Protein AF-A0A5A9YPP3-F1 (afdb_monomer_lite)

Radius of gyration: 19.6 Å; chains: 1; bounding box: 42×20×60 Å

Sequence (116 aa):
LVEAKLLSKPMRVTYMPGGVGAVAYNAVVAQRPADAGTITAFSSGSLLNLAQGKFGRFDENAVKWLAAIGTSYGAIAVRTDSPYKNLDDLVKALKADPSKVVIGSGGTVGSQDWMQ

pLDDT: mean 90.3, std 6.26, range [58.06, 97.31]

Secondary structure (DSSP, 8-state):
-TTTTS-SSPPPP----SGGGHHHHHHHHHH-TT-TT------HHHHHHHHTTTT-S--GGGS----------------TT-S--SHHHHHHHHHH-GGG------PPTTSTT---

Structure (mmCIF, N/CA/C/O backbone):
data_AF-A0A5A9YPP3-F1
#
_entry.id   AF-A0A5A9YPP3-F1
#
loop_
_atom_site.group_PDB
_atom_site.id
_atom_site.type_symbol
_atom_site.label_atom_id
_atom_site.label_alt_id
_atom_site.label_comp_id
_atom_site.label_asym_id
_atom_site.label_entity_id
_atom_site.label_seq_id
_atom_site.pdbx_PDB_ins_code
_atom_site.Cartn_x
_atom_site.Cartn_y
_atom_site.Cartn_z
_atom_site.occupancy
_atom_site.B_iso_or_equiv
_atom_site.auth_seq_id
_atom_site.auth_comp_id
_atom_site.auth_asym_id
_atom_site.auth_atom_id
_atom_site.pdbx_PDB_model_num
ATOM 1 N N . LEU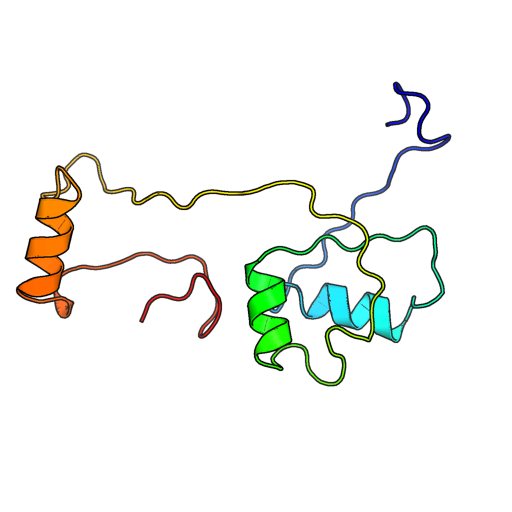 A 1 1 ? -8.919 2.003 -22.779 1.00 82.25 1 LEU A N 1
ATOM 2 C CA . LEU A 1 1 ? -7.695 2.562 -23.416 1.00 82.25 1 LEU A CA 1
ATOM 3 C C . LEU A 1 1 ? -7.705 2.414 -24.935 1.00 82.25 1 LEU A C 1
ATOM 5 O O . LEU A 1 1 ? -7.557 3.423 -25.607 1.00 82.25 1 LEU A O 1
ATOM 9 N N . VAL A 1 2 ? -7.914 1.206 -25.474 1.00 88.31 2 VAL A N 1
ATOM 10 C CA . VAL A 1 2 ? -8.049 1.000 -26.933 1.00 88.31 2 VAL A CA 1
ATOM 11 C C . VAL A 1 2 ? -9.306 1.683 -27.486 1.00 88.31 2 VAL A C 1
ATOM 13 O O . VAL A 1 2 ? -9.222 2.406 -28.468 1.00 88.31 2 VAL A O 1
ATOM 16 N N . GLU A 1 3 ? -10.447 1.547 -26.804 1.00 88.25 3 GLU A N 1
ATOM 17 C CA . GLU A 1 3 ? -11.700 2.232 -27.171 1.00 88.25 3 GLU A CA 1
ATOM 18 C C . GLU A 1 3 ? -11.565 3.764 -27.150 1.00 88.25 3 GLU A C 1
ATOM 20 O O . GLU A 1 3 ? -11.974 4.449 -28.080 1.00 88.25 3 GLU A O 1
ATOM 25 N N . ALA A 1 4 ? -10.866 4.291 -26.141 1.00 92.19 4 ALA A N 1
ATOM 26 C CA . ALA A 1 4 ? -10.505 5.706 -26.040 1.00 92.19 4 ALA A CA 1
ATOM 27 C C . ALA A 1 4 ? -9.402 6.140 -27.035 1.00 92.19 4 ALA A C 1
ATOM 29 O O . ALA A 1 4 ? -8.945 7.277 -26.971 1.00 92.19 4 ALA A O 1
ATOM 30 N N . LYS A 1 5 ? -8.938 5.244 -27.921 1.00 92.31 5 LYS A N 1
ATOM 31 C CA . LYS A 1 5 ? -7.869 5.459 -28.918 1.00 92.31 5 LYS A CA 1
ATOM 32 C C . LYS A 1 5 ? -6.535 5.956 -28.341 1.00 92.31 5 LYS A C 1
ATOM 34 O O . LYS A 1 5 ? -5.726 6.532 -29.060 1.00 92.31 5 LYS A O 1
ATOM 39 N N . LEU A 1 6 ? -6.278 5.689 -27.059 1.00 91.06 6 LEU A N 1
ATOM 40 C CA . LEU A 1 6 ? -5.019 6.038 -26.386 1.00 91.06 6 LEU A CA 1
ATOM 41 C C . LEU A 1 6 ? -3.923 4.987 -26.603 1.00 91.06 6 LEU A C 1
ATOM 43 O O . LEU A 1 6 ? -2.745 5.290 -26.450 1.00 91.06 6 LEU A O 1
ATOM 47 N N . LEU A 1 7 ? -4.298 3.751 -26.946 1.00 91.56 7 LEU A N 1
ATOM 48 C CA . LEU A 1 7 ? -3.370 2.667 -27.271 1.00 91.56 7 LEU A CA 1
ATOM 49 C C . LEU A 1 7 ? -3.824 1.943 -28.540 1.00 91.56 7 LEU A C 1
ATOM 51 O O . LEU A 1 7 ? -5.013 1.684 -28.717 1.00 91.56 7 LEU A O 1
ATOM 55 N N . SER A 1 8 ? -2.866 1.549 -29.380 1.00 91.62 8 SER A N 1
ATOM 56 C CA . SER A 1 8 ? -3.112 0.736 -30.582 1.00 91.62 8 SER A CA 1
ATOM 57 C C . SER A 1 8 ? -3.295 -0.755 -30.282 1.00 91.62 8 SER A C 1
ATOM 59 O O . SER A 1 8 ? -3.787 -1.500 -31.126 1.00 91.62 8 SER A O 1
ATOM 61 N N . LYS A 1 9 ? -2.899 -1.204 -29.084 1.00 91.06 9 LYS A N 1
ATOM 62 C CA . LYS A 1 9 ? -3.024 -2.587 -28.603 1.00 91.06 9 LYS A CA 1
ATOM 63 C C . LYS A 1 9 ? -3.461 -2.601 -27.131 1.00 91.06 9 LYS A C 1
ATOM 65 O O . LYS A 1 9 ? -3.162 -1.647 -26.410 1.00 91.06 9 LYS A O 1
ATOM 70 N N . PRO A 1 10 ? -4.148 -3.657 -26.657 1.00 91.62 10 PRO A N 1
ATOM 71 C CA . PRO A 1 10 ? -4.489 -3.793 -25.243 1.00 91.62 10 PRO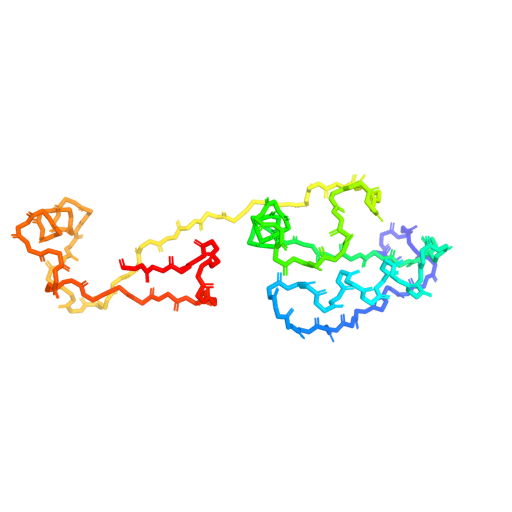 A CA 1
ATOM 72 C C . PRO A 1 10 ? -3.246 -3.774 -24.345 1.00 91.62 10 PRO A C 1
ATOM 74 O O . PRO A 1 10 ? -2.223 -4.374 -24.674 1.00 91.62 10 PRO A O 1
ATOM 77 N N . MET A 1 11 ? -3.348 -3.117 -23.189 1.00 92.50 11 MET A N 1
ATOM 78 C CA . MET A 1 11 ? -2.313 -3.177 -22.159 1.00 92.50 11 MET A CA 1
ATOM 79 C C . MET A 1 11 ? -2.387 -4.530 -21.447 1.00 92.50 11 MET A C 1
ATOM 81 O O . MET A 1 11 ? -3.440 -4.901 -20.928 1.00 92.50 11 MET A O 1
ATOM 85 N N . ARG A 1 12 ? -1.274 -5.268 -21.411 1.00 92.69 12 ARG A N 1
ATOM 86 C CA . ARG A 1 12 ? -1.186 -6.528 -20.665 1.00 92.69 12 ARG A CA 1
ATOM 87 C C . ARG A 1 12 ? -0.944 -6.243 -19.185 1.00 92.69 12 ARG A C 1
ATOM 89 O O . ARG A 1 12 ? 0.006 -5.545 -18.847 1.00 92.69 12 ARG A O 1
ATOM 96 N N . VAL A 1 13 ? -1.756 -6.848 -18.322 1.00 94.25 13 VAL A N 1
ATOM 97 C CA . VAL A 1 13 ? -1.582 -6.810 -16.863 1.00 94.25 13 VAL A CA 1
ATOM 98 C C . VAL A 1 13 ? -0.925 -8.110 -16.403 1.00 94.25 13 VAL A C 1
ATOM 100 O O . VAL A 1 13 ? -1.266 -9.194 -16.873 1.00 94.25 13 VAL A O 1
ATOM 103 N N . THR A 1 14 ? 0.050 -8.016 -15.504 1.00 93.88 14 THR A N 1
ATOM 104 C CA . THR A 1 14 ? 0.726 -9.175 -14.909 1.00 93.88 14 THR A CA 1
ATOM 105 C C . THR A 1 14 ? 0.935 -8.914 -13.426 1.00 93.88 14 THR A C 1
ATOM 107 O O . THR A 1 14 ? 1.423 -7.852 -13.049 1.00 93.88 14 THR A O 1
ATOM 110 N N . TYR A 1 15 ? 0.559 -9.881 -12.591 1.00 94.31 15 TYR A N 1
ATOM 111 C CA . TYR A 1 15 ? 0.721 -9.798 -11.144 1.00 94.31 15 TYR A CA 1
ATOM 112 C C . TYR A 1 15 ? 2.055 -10.410 -10.724 1.00 94.31 15 TYR A C 1
ATOM 114 O O . TYR A 1 15 ? 2.395 -11.515 -11.138 1.00 94.31 15 TYR A O 1
ATOM 122 N N . MET A 1 16 ? 2.794 -9.693 -9.880 1.00 94.75 16 MET A N 1
ATOM 123 C CA . MET A 1 16 ? 4.068 -10.144 -9.320 1.00 94.75 16 MET A CA 1
ATOM 124 C C . MET A 1 16 ? 4.105 -9.827 -7.815 1.00 94.75 16 MET A C 1
ATOM 126 O O . MET A 1 16 ? 4.754 -8.866 -7.398 1.00 94.75 16 MET A O 1
ATOM 130 N N . PRO A 1 17 ? 3.329 -10.564 -6.998 1.00 91.38 17 PRO A N 1
ATOM 131 C CA . PRO A 1 17 ? 3.222 -10.299 -5.568 1.00 91.38 17 PRO A CA 1
ATOM 132 C C . PRO A 1 17 ? 4.508 -10.674 -4.819 1.00 91.38 17 PRO A C 1
ATOM 134 O O . PRO A 1 17 ? 5.256 -11.556 -5.233 1.00 91.38 17 PRO A O 1
ATOM 137 N N . GLY A 1 18 ? 4.727 -10.026 -3.674 1.00 90.06 18 GLY A N 1
ATOM 138 C CA . GLY A 1 18 ? 5.811 -10.348 -2.744 1.00 90.06 18 GLY A CA 1
ATOM 139 C C . GLY A 1 18 ? 6.471 -9.106 -2.147 1.00 90.06 18 GLY A C 1
ATOM 140 O O . GLY A 1 18 ? 6.723 -8.122 -2.846 1.00 90.06 18 GLY A O 1
ATOM 141 N N . GLY A 1 19 ? 6.725 -9.144 -0.834 1.00 89.88 19 GLY A N 1
ATOM 142 C CA . GLY A 1 19 ? 7.430 -8.083 -0.102 1.00 89.88 19 GLY A CA 1
ATOM 143 C C . GLY A 1 19 ? 6.789 -6.695 -0.214 1.00 89.88 19 GLY A C 1
ATOM 144 O O . GLY A 1 19 ? 7.509 -5.708 -0.326 1.00 89.88 19 GLY A O 1
ATOM 145 N N . VAL A 1 20 ? 5.451 -6.609 -0.260 1.00 91.31 20 VAL A N 1
ATOM 146 C CA . VAL A 1 20 ? 4.705 -5.339 -0.434 1.00 91.31 20 VAL A CA 1
ATOM 147 C C . VAL A 1 20 ? 5.171 -4.558 -1.681 1.00 91.31 20 VAL A C 1
ATOM 149 O O . VAL A 1 20 ? 5.255 -3.333 -1.688 1.00 91.31 20 VAL A O 1
ATOM 152 N N . GLY A 1 21 ? 5.511 -5.277 -2.755 1.00 92.56 21 GLY A N 1
ATOM 153 C CA . GLY A 1 21 ? 5.960 -4.703 -4.030 1.00 92.56 21 GLY A CA 1
ATOM 154 C C . GLY A 1 21 ? 7.463 -4.821 -4.293 1.00 92.56 21 GLY A C 1
ATOM 155 O O . GLY A 1 21 ? 7.888 -4.567 -5.419 1.00 92.56 21 GLY A O 1
ATOM 156 N N . ALA A 1 22 ? 8.259 -5.277 -3.317 1.00 93.12 22 ALA A N 1
ATOM 157 C CA . ALA A 1 22 ? 9.707 -5.427 -3.469 1.00 93.12 22 ALA A CA 1
ATOM 158 C C . ALA A 1 22 ? 10.099 -6.342 -4.641 1.00 93.12 22 ALA A C 1
ATOM 160 O O . ALA A 1 22 ? 11.075 -6.056 -5.333 1.00 93.12 22 ALA A O 1
ATOM 161 N N . VAL A 1 23 ? 9.342 -7.421 -4.886 1.00 94.12 23 VAL A N 1
ATOM 162 C CA . VAL A 1 23 ? 9.633 -8.371 -5.977 1.00 94.12 23 VAL A CA 1
ATOM 163 C C . VAL A 1 23 ? 9.475 -7.699 -7.341 1.00 94.12 23 VAL A C 1
ATOM 165 O O . VAL A 1 23 ? 10.409 -7.717 -8.140 1.00 94.12 23 VAL A O 1
ATOM 168 N N . ALA A 1 24 ? 8.327 -7.061 -7.589 1.00 94.44 24 ALA A N 1
ATOM 169 C CA . ALA A 1 24 ? 8.058 -6.362 -8.845 1.00 94.44 24 ALA A CA 1
ATOM 170 C C . ALA A 1 24 ? 9.050 -5.221 -9.090 1.00 94.44 24 ALA A C 1
ATOM 172 O O . ALA A 1 24 ? 9.601 -5.100 -10.184 1.00 94.44 24 ALA A O 1
ATOM 173 N N . TYR A 1 25 ? 9.312 -4.420 -8.056 1.00 94.75 25 TYR A N 1
ATOM 174 C CA . TYR A 1 25 ? 10.255 -3.313 -8.121 1.00 94.75 25 TYR A CA 1
ATOM 175 C C . TYR A 1 25 ? 11.672 -3.795 -8.478 1.00 94.75 25 TYR A C 1
ATOM 177 O O . TYR A 1 25 ? 12.236 -3.348 -9.475 1.00 94.75 25 TYR A O 1
ATOM 185 N N . ASN A 1 26 ? 12.214 -4.777 -7.747 1.00 94.44 26 ASN A N 1
ATOM 186 C CA . ASN A 1 26 ? 13.559 -5.294 -8.012 1.00 94.44 26 ASN A CA 1
ATOM 187 C C . ASN A 1 26 ? 13.669 -5.975 -9.379 1.00 94.44 26 ASN A C 1
ATOM 189 O O . ASN A 1 26 ? 14.669 -5.783 -10.069 1.00 94.44 26 ASN A O 1
ATOM 193 N N . ALA A 1 27 ? 12.663 -6.753 -9.789 1.00 94.00 27 ALA A N 1
ATOM 194 C CA . ALA A 1 27 ? 12.678 -7.429 -11.082 1.00 94.00 27 ALA A CA 1
ATOM 195 C C . ALA A 1 27 ? 12.727 -6.424 -12.244 1.00 94.00 27 ALA A C 1
ATOM 197 O O . ALA A 1 27 ? 13.535 -6.578 -13.160 1.00 94.00 27 ALA A O 1
ATOM 198 N N . VAL A 1 28 ? 11.902 -5.373 -12.196 1.00 93.56 28 VAL A N 1
ATOM 199 C CA . VAL A 1 28 ? 11.846 -4.362 -13.261 1.00 93.56 28 VAL A CA 1
ATOM 200 C C . VAL A 1 28 ? 13.106 -3.502 -13.279 1.00 93.56 28 VAL A C 1
ATOM 202 O O . VAL A 1 28 ? 13.717 -3.371 -14.338 1.00 93.56 28 VAL A O 1
ATOM 205 N N . VAL A 1 29 ? 13.541 -2.981 -12.128 1.00 93.81 29 VAL A N 1
ATOM 206 C CA . VAL A 1 29 ? 14.739 -2.129 -12.045 1.00 93.81 29 VAL A CA 1
ATOM 207 C C . VAL A 1 29 ? 15.998 -2.895 -12.461 1.00 93.81 29 VAL A C 1
ATOM 209 O O . VAL A 1 29 ? 16.827 -2.366 -13.197 1.00 93.81 29 VAL A O 1
ATOM 212 N N . ALA A 1 30 ? 16.144 -4.158 -12.043 1.00 94.25 30 ALA A N 1
ATOM 213 C CA . ALA A 1 30 ? 17.341 -4.941 -12.345 1.00 94.25 30 ALA A CA 1
ATOM 214 C C . ALA A 1 30 ? 17.395 -5.459 -13.789 1.00 94.25 30 ALA A C 1
ATOM 216 O O . ALA A 1 30 ? 18.480 -5.530 -14.359 1.00 94.25 30 ALA A O 1
ATOM 217 N N . GLN A 1 31 ? 16.262 -5.890 -14.353 1.00 93.44 31 GLN A N 1
ATOM 218 C CA . GLN A 1 31 ? 16.253 -6.665 -15.603 1.00 93.44 31 GLN A CA 1
ATOM 219 C C . GLN A 1 31 ? 15.645 -5.910 -16.784 1.00 93.44 31 GLN A C 1
ATOM 221 O O . GLN A 1 31 ? 15.889 -6.275 -17.932 1.00 93.44 31 GLN A O 1
ATOM 226 N N . ARG A 1 32 ? 14.829 -4.882 -16.531 1.00 91.44 32 ARG A N 1
ATOM 227 C CA . ARG A 1 32 ? 14.072 -4.161 -17.565 1.00 91.44 32 ARG A CA 1
ATOM 228 C C . ARG A 1 32 ? 14.195 -2.627 -17.466 1.00 91.44 32 ARG A C 1
ATOM 230 O O . ARG A 1 32 ? 13.218 -1.947 -17.773 1.00 91.44 32 ARG A O 1
ATOM 237 N N . PRO A 1 33 ? 15.359 -2.041 -17.107 1.00 87.31 33 PRO A N 1
ATOM 238 C CA . PRO A 1 33 ? 15.470 -0.592 -16.899 1.00 87.31 33 PRO A CA 1
ATOM 239 C C . PRO A 1 33 ? 15.238 0.239 -18.175 1.00 87.31 33 PRO A C 1
ATOM 241 O O . PRO A 1 33 ? 14.856 1.401 -18.087 1.00 87.31 33 PRO A O 1
ATOM 244 N N . ALA A 1 34 ? 15.444 -0.346 -19.360 1.00 89.62 34 ALA A N 1
ATOM 245 C CA . ALA A 1 34 ? 15.256 0.316 -20.656 1.00 89.62 34 ALA A CA 1
ATOM 246 C C . ALA A 1 34 ? 13.891 0.024 -21.317 1.00 89.62 34 ALA A C 1
ATOM 248 O O . ALA A 1 34 ? 13.641 0.455 -22.443 1.00 89.62 34 ALA A O 1
ATOM 249 N N . ASP A 1 35 ? 13.005 -0.727 -20.657 1.00 90.38 35 ASP A N 1
ATOM 250 C CA . ASP A 1 35 ? 11.722 -1.140 -21.230 1.00 90.38 35 ASP A CA 1
ATOM 251 C C . ASP A 1 35 ? 10.660 -0.038 -21.082 1.00 90.38 35 ASP A C 1
ATOM 253 O O . ASP A 1 35 ? 9.846 -0.036 -20.158 1.00 90.38 35 ASP A O 1
ATOM 257 N N . ALA A 1 36 ? 10.659 0.909 -22.025 1.00 85.88 36 ALA A N 1
ATOM 258 C CA . ALA A 1 36 ? 9.755 2.062 -22.025 1.00 85.88 36 ALA A CA 1
ATOM 259 C C . ALA A 1 36 ? 8.255 1.703 -22.128 1.00 85.88 36 ALA A C 1
ATOM 261 O O . ALA A 1 36 ? 7.405 2.563 -21.905 1.00 85.88 36 ALA A O 1
ATOM 262 N N . GLY A 1 37 ? 7.915 0.455 -22.474 1.00 89.06 37 GLY A N 1
ATOM 263 C CA . GLY A 1 37 ? 6.535 -0.030 -22.564 1.00 89.06 37 GLY A CA 1
ATOM 264 C C . GLY A 1 37 ? 5.997 -0.632 -21.265 1.00 89.06 37 GLY A C 1
ATOM 265 O O . GLY A 1 37 ? 4.850 -1.082 -21.236 1.00 89.06 37 GLY A O 1
ATOM 266 N N . THR A 1 38 ? 6.807 -0.676 -20.203 1.00 91.00 38 THR A N 1
ATOM 267 C CA . THR A 1 38 ? 6.458 -1.309 -18.929 1.00 91.00 38 THR A CA 1
ATOM 268 C C . THR A 1 38 ? 6.262 -0.264 -17.836 1.00 91.00 38 THR A C 1
ATOM 270 O O . THR A 1 38 ? 7.117 0.584 -17.604 1.00 91.00 38 THR A O 1
ATOM 273 N N . ILE A 1 39 ? 5.132 -0.351 -17.132 1.00 92.31 39 ILE A N 1
ATOM 274 C CA . ILE A 1 39 ? 4.821 0.485 -15.969 1.00 92.31 39 ILE A CA 1
ATOM 275 C C . ILE A 1 39 ? 4.607 -0.435 -14.770 1.00 92.31 39 ILE A C 1
ATOM 277 O O . ILE A 1 39 ? 3.888 -1.432 -14.867 1.00 92.31 39 ILE A O 1
ATOM 281 N N . THR A 1 40 ? 5.204 -0.076 -13.636 1.00 92.88 40 THR A N 1
ATOM 282 C CA . THR A 1 40 ? 4.998 -0.755 -12.354 1.00 92.88 40 THR A CA 1
ATOM 283 C C . THR A 1 40 ? 4.069 0.084 -11.489 1.00 92.88 40 THR A C 1
ATOM 285 O O . THR A 1 40 ? 4.372 1.236 -11.183 1.00 92.88 40 THR A O 1
ATOM 288 N N . ALA A 1 41 ? 2.937 -0.491 -11.087 1.00 93.31 41 ALA A N 1
ATOM 289 C CA . ALA A 1 41 ? 2.049 0.136 -10.116 1.00 93.31 41 ALA A CA 1
ATOM 290 C C . ALA A 1 41 ? 2.610 -0.029 -8.695 1.00 93.31 41 ALA A C 1
ATOM 292 O O . ALA A 1 41 ? 3.118 -1.095 -8.344 1.00 93.31 41 ALA A O 1
ATOM 293 N N . PHE A 1 42 ? 2.484 1.013 -7.877 1.00 90.88 42 PHE A N 1
ATOM 294 C CA . PHE A 1 42 ? 2.903 1.032 -6.476 1.00 90.88 42 PHE A CA 1
ATOM 295 C C . PHE A 1 42 ? 1.784 1.595 -5.596 1.00 90.88 42 PHE A C 1
ATOM 297 O O . PHE A 1 42 ? 0.930 2.348 -6.066 1.00 90.88 42 PHE A O 1
ATOM 304 N N . SER A 1 43 ? 1.789 1.228 -4.316 1.00 91.12 43 SER A N 1
ATOM 305 C CA . SER A 1 43 ? 0.911 1.803 -3.294 1.00 91.12 43 SER A CA 1
ATOM 306 C C . SER A 1 43 ? 1.724 2.595 -2.271 1.00 91.12 43 SER A C 1
ATOM 308 O O . SER A 1 43 ? 2.952 2.492 -2.225 1.00 91.12 43 SER A O 1
ATOM 310 N N . SER A 1 44 ? 1.043 3.340 -1.399 1.00 89.06 44 SER A N 1
ATOM 311 C CA . SER A 1 44 ? 1.680 3.997 -0.251 1.00 89.06 44 SER A CA 1
ATOM 312 C C . SER A 1 44 ? 2.467 3.006 0.619 1.00 89.06 44 SER A C 1
ATOM 314 O O . SER A 1 44 ? 3.564 3.330 1.067 1.00 89.06 44 SER A O 1
ATOM 316 N N . GLY A 1 45 ? 1.985 1.764 0.761 1.00 89.50 45 GLY A N 1
ATOM 317 C CA . GLY A 1 45 ? 2.686 0.719 1.509 1.00 89.50 45 GLY A CA 1
ATOM 318 C C . GLY A 1 45 ? 4.014 0.311 0.865 1.00 89.50 45 GLY A C 1
ATOM 319 O O . GLY A 1 45 ? 5.001 0.098 1.569 1.00 89.50 45 GLY A O 1
ATOM 320 N N . SER A 1 46 ? 4.075 0.264 -0.471 1.00 92.38 46 SER A N 1
ATOM 321 C CA . SER A 1 46 ? 5.332 0.051 -1.200 1.00 92.38 46 SER A CA 1
ATOM 322 C C . SER A 1 46 ? 6.304 1.212 -0.998 1.00 92.38 46 SER A C 1
ATOM 324 O O . SER A 1 46 ? 7.486 0.975 -0.766 1.00 92.38 46 SER A O 1
ATOM 326 N N . LEU A 1 47 ? 5.810 2.454 -1.046 1.00 91.56 47 LEU A N 1
ATOM 327 C CA . LEU A 1 47 ? 6.633 3.647 -0.827 1.00 91.56 47 LEU A CA 1
ATOM 328 C C . LEU A 1 47 ? 7.200 3.701 0.592 1.00 91.56 47 LEU A C 1
ATOM 330 O O . LEU A 1 47 ? 8.376 4.008 0.757 1.00 91.56 47 LEU A O 1
ATOM 334 N N . LEU A 1 48 ? 6.401 3.354 1.607 1.00 91.25 48 LEU A N 1
ATOM 335 C CA . LEU A 1 48 ? 6.886 3.288 2.984 1.00 91.25 48 LEU A CA 1
ATOM 336 C C . LEU A 1 48 ? 7.991 2.238 3.130 1.00 91.25 48 LEU A C 1
ATOM 338 O O . LEU A 1 48 ? 9.033 2.525 3.712 1.00 91.25 48 LEU A O 1
ATOM 342 N N . ASN A 1 49 ? 7.799 1.037 2.578 1.00 92.06 49 ASN A N 1
ATOM 343 C CA . ASN A 1 49 ? 8.825 -0.002 2.634 1.00 92.06 49 ASN A CA 1
ATOM 344 C C . ASN A 1 49 ? 10.109 0.408 1.894 1.00 92.06 49 ASN A C 1
ATOM 346 O O . ASN A 1 49 ? 11.201 0.125 2.387 1.00 92.06 49 ASN A O 1
ATOM 350 N N . LEU A 1 50 ? 9.990 1.080 0.744 1.00 93.69 50 LEU A 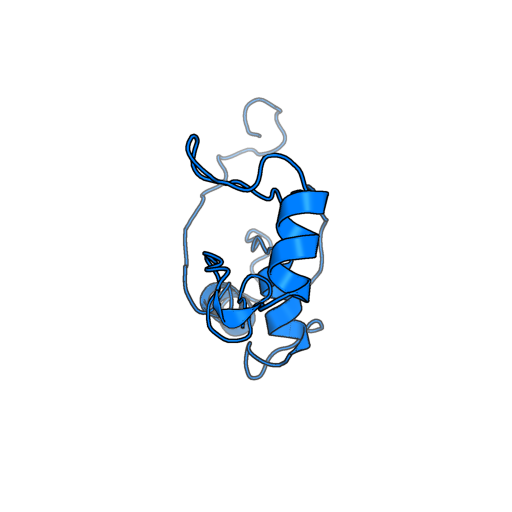N 1
ATOM 351 C CA . LEU A 1 50 ? 11.130 1.632 0.010 1.00 93.69 50 LEU A CA 1
ATOM 352 C C . LEU A 1 50 ? 11.882 2.667 0.857 1.00 93.69 50 LEU A C 1
ATOM 354 O O . LEU A 1 50 ? 13.086 2.530 1.044 1.00 93.69 50 LEU A O 1
ATOM 358 N N . ALA A 1 51 ? 11.166 3.627 1.451 1.00 92.38 51 ALA A N 1
ATOM 359 C CA . ALA A 1 51 ? 11.740 4.651 2.327 1.00 92.38 51 ALA A CA 1
ATOM 360 C C . ALA A 1 51 ? 12.390 4.065 3.596 1.00 92.38 51 ALA A C 1
ATOM 362 O O . ALA A 1 51 ? 13.336 4.630 4.134 1.00 92.38 51 ALA A O 1
ATOM 363 N N . GLN A 1 52 ? 11.911 2.911 4.066 1.00 91.88 52 GLN A N 1
ATOM 364 C CA . GLN A 1 52 ? 12.510 2.157 5.172 1.00 91.88 52 GLN A CA 1
ATOM 365 C C . GLN A 1 52 ? 13.701 1.274 4.744 1.00 91.88 52 GLN A C 1
ATOM 367 O O . GLN A 1 52 ? 14.197 0.495 5.557 1.00 91.88 52 GLN A O 1
ATOM 372 N N . GLY A 1 53 ? 14.136 1.327 3.479 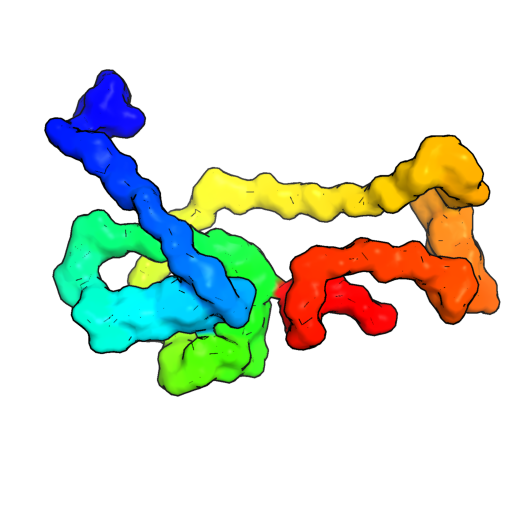1.00 92.38 53 GLY A N 1
ATOM 373 C CA . GLY A 1 53 ? 15.244 0.519 2.955 1.00 92.38 53 GLY A CA 1
ATOM 374 C C . GLY A 1 53 ? 14.924 -0.972 2.797 1.00 92.38 53 GLY A C 1
ATOM 375 O O . GLY A 1 53 ? 15.818 -1.791 2.584 1.00 92.38 53 GLY A O 1
ATOM 376 N N . LYS A 1 54 ? 13.648 -1.368 2.877 1.00 91.94 54 LYS A N 1
ATOM 377 C CA . LYS A 1 54 ? 13.232 -2.783 2.843 1.00 91.94 54 LYS A CA 1
ATOM 378 C C . LYS A 1 54 ? 13.233 -3.392 1.442 1.00 91.94 54 LYS A C 1
ATOM 380 O O . LYS A 1 54 ? 12.979 -4.585 1.298 1.00 91.94 54 LYS A O 1
ATOM 385 N N . PHE A 1 55 ? 13.487 -2.593 0.405 1.00 93.50 55 PHE A N 1
ATOM 386 C CA . PHE A 1 55 ? 13.549 -3.055 -0.986 1.00 93.50 55 PHE A CA 1
ATOM 387 C C . PHE A 1 55 ? 14.961 -3.489 -1.412 1.00 93.50 55 PHE A C 1
ATOM 389 O O . PHE A 1 55 ? 15.134 -3.987 -2.525 1.00 93.50 55 PHE A O 1
ATOM 396 N N . GLY A 1 56 ? 15.948 -3.403 -0.513 1.00 91.44 56 GLY A N 1
ATOM 397 C CA . GLY A 1 56 ? 17.304 -3.890 -0.743 1.00 91.44 56 GLY A CA 1
ATOM 398 C C . GLY A 1 56 ? 18.202 -2.820 -1.354 1.00 91.44 56 GLY A C 1
ATOM 399 O O . GLY A 1 56 ? 18.288 -1.715 -0.837 1.00 91.44 56 GLY A O 1
ATOM 400 N N . ARG A 1 57 ? 18.920 -3.165 -2.429 1.00 91.44 57 ARG A N 1
ATOM 401 C CA . ARG A 1 57 ? 20.004 -2.323 -2.973 1.00 91.44 57 ARG A CA 1
ATOM 402 C C . ARG A 1 57 ? 19.550 -1.078 -3.741 1.00 91.44 57 ARG A C 1
ATOM 404 O O . ARG A 1 57 ? 20.390 -0.238 -4.037 1.00 91.44 57 ARG A O 1
ATOM 411 N N . PHE A 1 58 ? 18.293 -1.030 -4.173 1.00 93.25 58 PHE A N 1
ATOM 412 C CA . PHE A 1 58 ? 17.762 0.045 -5.011 1.00 93.25 58 PHE A CA 1
ATOM 413 C C . PHE A 1 58 ? 16.807 0.925 -4.200 1.00 93.25 58 PHE A C 1
ATOM 415 O O . PHE A 1 58 ? 16.084 0.417 -3.339 1.00 93.25 58 PHE A O 1
ATOM 422 N N . ASP A 1 59 ? 16.805 2.221 -4.506 1.00 93.94 59 ASP A N 1
ATOM 423 C CA . ASP A 1 59 ? 16.101 3.275 -3.775 1.00 93.94 59 ASP A CA 1
ATOM 424 C C . ASP A 1 59 ? 15.135 4.078 -4.682 1.00 93.94 59 ASP A C 1
ATOM 426 O O . ASP A 1 59 ? 14.855 3.724 -5.835 1.00 93.94 59 ASP A O 1
ATOM 430 N N . GLU A 1 60 ? 14.579 5.177 -4.179 1.00 93.31 60 GLU A N 1
ATOM 431 C CA . GLU A 1 60 ? 13.651 6.030 -4.927 1.00 93.31 60 GLU A CA 1
ATOM 432 C C . GLU A 1 60 ? 14.238 6.655 -6.201 1.00 93.31 60 GLU A C 1
ATOM 434 O O . GLU A 1 60 ? 13.471 7.103 -7.058 1.00 93.31 60 GLU A O 1
ATOM 439 N N . ASN A 1 61 ? 15.565 6.646 -6.356 1.00 94.19 61 ASN A N 1
ATOM 440 C CA . ASN A 1 61 ? 16.271 7.208 -7.505 1.00 94.19 61 ASN A CA 1
ATOM 441 C C . ASN A 1 61 ? 16.452 6.189 -8.640 1.00 94.19 61 ASN A C 1
ATOM 443 O O . ASN A 1 61 ? 16.799 6.560 -9.761 1.00 94.19 61 ASN A O 1
ATOM 447 N N . ALA A 1 62 ? 16.186 4.904 -8.387 1.00 93.19 62 ALA A N 1
ATOM 448 C CA . ALA A 1 62 ? 16.331 3.842 -9.383 1.00 93.19 62 ALA A CA 1
ATOM 449 C C . ALA A 1 62 ? 15.151 3.745 -10.373 1.00 93.19 62 ALA A C 1
ATOM 451 O O . ALA A 1 62 ? 15.140 2.874 -11.247 1.00 93.19 62 ALA A O 1
ATOM 452 N N . VAL A 1 63 ? 14.140 4.610 -10.240 1.00 91.62 63 VAL A N 1
ATOM 453 C CA . VAL A 1 63 ? 12.931 4.618 -11.073 1.00 91.62 63 VAL A CA 1
ATOM 454 C C . VAL A 1 63 ? 12.574 6.021 -11.547 1.00 91.62 63 VAL A C 1
ATOM 456 O O . VAL A 1 63 ? 12.936 7.027 -10.945 1.00 91.62 63 VAL A O 1
ATOM 459 N N . LYS A 1 64 ? 11.790 6.086 -12.626 1.00 91.25 64 LYS A N 1
ATOM 460 C CA . LYS A 1 64 ? 11.155 7.323 -13.081 1.00 91.25 64 LYS A CA 1
ATOM 461 C C . LYS A 1 64 ? 9.718 7.388 -12.570 1.00 91.25 64 LYS A C 1
ATOM 463 O O . LYS A 1 64 ? 8.860 6.633 -13.026 1.00 91.25 64 LYS A O 1
ATOM 468 N N . TRP A 1 65 ? 9.448 8.319 -11.662 1.00 92.00 65 TRP A N 1
ATOM 469 C CA . TRP A 1 65 ? 8.100 8.580 -11.161 1.00 92.00 65 TRP A CA 1
ATOM 470 C C . TRP A 1 65 ? 7.223 9.194 -12.259 1.00 92.00 65 TRP A C 1
ATOM 472 O O . TRP A 1 65 ? 7.614 10.173 -12.895 1.00 92.00 65 TRP A O 1
ATOM 482 N N . LEU A 1 66 ? 6.055 8.591 -12.508 1.00 92.31 66 LEU A N 1
ATOM 483 C CA . LEU A 1 66 ? 5.170 8.976 -13.613 1.00 92.31 66 LEU A CA 1
ATOM 484 C C . LEU A 1 66 ? 3.969 9.801 -13.144 1.00 92.31 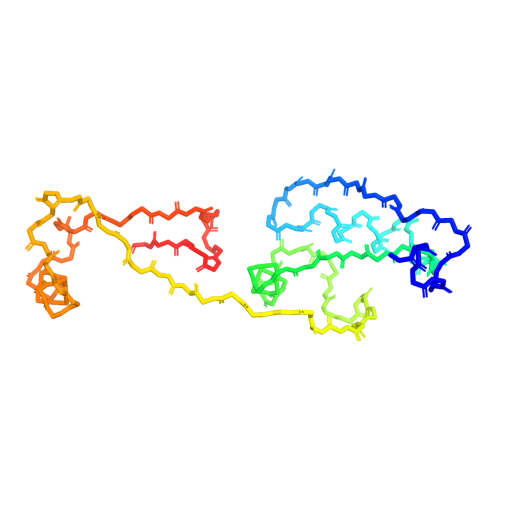66 LEU A C 1
ATOM 486 O O . LEU A 1 66 ? 3.802 10.937 -13.575 1.00 92.31 66 LEU A O 1
ATOM 490 N N . ALA A 1 67 ? 3.115 9.222 -12.299 1.00 92.31 67 ALA A N 1
ATOM 491 C CA . ALA A 1 67 ? 1.898 9.870 -11.820 1.00 92.31 67 ALA A CA 1
ATOM 492 C C . ALA A 1 67 ? 1.350 9.179 -10.565 1.00 92.31 67 ALA A C 1
ATOM 494 O O . ALA A 1 67 ? 1.509 7.969 -10.395 1.00 92.31 67 ALA A O 1
ATOM 495 N N . ALA A 1 68 ? 0.636 9.943 -9.738 1.00 91.19 68 ALA A N 1
ATOM 496 C CA . ALA A 1 68 ? -0.298 9.407 -8.754 1.00 91.19 68 ALA A CA 1
ATOM 497 C C . ALA A 1 68 ? -1.685 9.294 -9.406 1.00 91.19 68 ALA A C 1
ATOM 499 O O . ALA A 1 68 ? -2.182 10.265 -9.973 1.00 91.19 68 ALA A O 1
ATOM 500 N N . ILE A 1 69 ? -2.292 8.106 -9.352 1.00 89.75 69 ILE A N 1
ATOM 501 C CA . ILE A 1 69 ? -3.536 7.799 -10.086 1.00 89.75 69 ILE A CA 1
ATOM 502 C C . ILE A 1 69 ? -4.788 7.772 -9.206 1.00 89.75 69 ILE A C 1
ATOM 504 O O . ILE A 1 69 ? -5.899 7.731 -9.726 1.00 89.75 69 ILE A O 1
ATOM 508 N N . GLY A 1 70 ? -4.631 7.777 -7.884 1.00 87.50 70 GLY A N 1
ATOM 509 C CA . GLY A 1 70 ? -5.761 7.735 -6.971 1.00 87.50 70 GLY A CA 1
ATOM 510 C C . GLY A 1 70 ? -5.349 7.733 -5.508 1.00 87.50 70 GLY A C 1
ATOM 511 O O . GLY A 1 70 ? -4.194 7.480 -5.166 1.00 87.50 70 GLY A O 1
ATOM 512 N N . THR A 1 71 ? -6.339 7.990 -4.661 1.00 87.62 71 THR A N 1
ATOM 513 C CA . THR A 1 71 ? -6.223 7.975 -3.204 1.00 87.62 71 THR A CA 1
ATOM 514 C C . THR A 1 71 ? -7.163 6.912 -2.660 1.00 87.62 71 THR A C 1
ATOM 516 O O . THR A 1 71 ? -8.301 6.796 -3.114 1.00 87.62 71 THR A O 1
ATOM 519 N N . SER A 1 72 ? -6.696 6.146 -1.677 1.00 82.56 72 SER A N 1
ATOM 520 C CA . SER A 1 72 ? -7.544 5.256 -0.885 1.00 82.56 72 SER A CA 1
ATOM 521 C C . SER A 1 72 ? -7.600 5.778 0.546 1.00 82.56 72 SER A C 1
ATOM 523 O O . SER A 1 72 ? -6.574 6.155 1.110 1.00 82.56 72 SER A O 1
ATOM 525 N N . TYR A 1 73 ? -8.804 5.845 1.110 1.00 84.94 73 TYR A N 1
ATOM 526 C CA . TYR A 1 73 ? -9.015 6.245 2.498 1.00 84.94 73 TYR A CA 1
ATOM 527 C C . TYR A 1 73 ? -9.183 4.996 3.357 1.00 84.94 73 TYR A C 1
ATOM 529 O O . TYR A 1 73 ? -9.901 4.070 2.977 1.00 84.94 73 TYR A O 1
ATOM 537 N N . GLY A 1 74 ? -8.516 4.975 4.510 1.00 82.69 74 GLY A N 1
ATOM 538 C CA . GLY A 1 74 ? -8.718 3.929 5.504 1.00 82.69 74 GLY A CA 1
ATOM 539 C C . GLY A 1 74 ? -10.120 4.008 6.108 1.00 82.69 74 GLY A C 1
ATOM 540 O O . GLY A 1 74 ? -10.699 5.088 6.226 1.00 82.69 74 GLY A O 1
ATOM 541 N N . ALA A 1 75 ? -10.648 2.859 6.519 1.00 88.88 75 ALA A N 1
ATOM 542 C CA . ALA A 1 75 ? -11.895 2.763 7.260 1.00 88.88 75 ALA A CA 1
ATOM 543 C C . ALA A 1 75 ? -11.691 1.876 8.488 1.00 88.88 75 ALA A C 1
ATOM 545 O O . ALA A 1 75 ? -11.043 0.833 8.411 1.00 88.88 75 ALA A O 1
ATOM 546 N N . ILE A 1 76 ? -12.274 2.285 9.613 1.00 91.12 76 ILE A N 1
ATOM 547 C CA . ILE A 1 76 ? -12.387 1.437 10.797 1.00 91.12 76 ILE A CA 1
ATOM 548 C C . ILE A 1 76 ? -13.730 0.728 10.697 1.00 91.12 76 ILE A C 1
ATOM 550 O O . ILE A 1 76 ? -14.782 1.365 10.740 1.00 91.12 76 ILE A O 1
ATOM 554 N N . ALA A 1 77 ? -13.682 -0.589 10.549 1.00 92.31 77 ALA A N 1
ATOM 555 C CA . ALA A 1 77 ? -14.860 -1.436 10.528 1.00 92.31 77 ALA A CA 1
ATOM 556 C C . ALA A 1 77 ? -14.867 -2.335 11.762 1.00 92.31 77 ALA A C 1
ATOM 558 O O . ALA A 1 77 ? -13.828 -2.811 12.218 1.00 92.31 77 ALA A O 1
ATOM 559 N N . VAL A 1 78 ? -16.061 -2.583 12.288 1.00 93.56 78 VAL A N 1
ATOM 560 C CA . VAL A 1 78 ? -16.285 -3.491 13.410 1.00 93.56 78 VAL A CA 1
ATOM 561 C C . VAL A 1 78 ? -17.364 -4.501 13.040 1.00 93.56 78 VAL A C 1
ATOM 563 O O . VAL A 1 78 ? -18.133 -4.293 12.099 1.00 93.56 78 VAL A O 1
ATOM 566 N N . ARG A 1 79 ? -17.438 -5.607 13.785 1.00 94.31 79 ARG A N 1
ATOM 567 C CA . ARG A 1 79 ? -18.555 -6.553 13.663 1.00 94.31 79 ARG A CA 1
ATOM 568 C C . ARG A 1 79 ? -19.877 -5.854 13.987 1.00 94.31 79 ARG A C 1
ATOM 570 O O . ARG A 1 79 ? -19.915 -4.925 14.793 1.00 94.31 79 ARG A O 1
ATOM 577 N N . THR A 1 80 ? -20.971 -6.335 13.408 1.00 95.69 80 THR A N 1
ATOM 578 C CA . THR A 1 80 ? -22.316 -5.774 13.629 1.00 95.69 80 THR A CA 1
ATOM 579 C C . THR A 1 80 ? -22.746 -5.803 15.102 1.00 95.69 80 THR A C 1
ATOM 581 O O . THR A 1 80 ? -23.458 -4.910 15.558 1.00 95.69 80 THR A O 1
ATOM 584 N N . ASP A 1 81 ? -22.263 -6.775 15.875 1.00 95.69 81 ASP A N 1
ATOM 585 C CA . ASP A 1 81 ? -22.497 -6.931 17.315 1.00 95.69 81 ASP A CA 1
ATOM 586 C C . ASP A 1 81 ? -21.406 -6.293 18.200 1.00 95.69 81 ASP A C 1
ATOM 588 O O . ASP A 1 81 ? -21.405 -6.486 19.412 1.00 95.69 81 ASP A O 1
ATOM 592 N N . SER A 1 82 ? -20.491 -5.504 17.626 1.00 95.38 82 SER A N 1
ATOM 593 C CA . SER A 1 82 ? -19.407 -4.842 18.362 1.00 95.38 82 SER A CA 1
ATOM 594 C C . SER A 1 82 ? -19.928 -3.947 19.495 1.00 95.38 82 SER A C 1
ATOM 596 O O . SER A 1 82 ? -20.911 -3.224 19.287 1.00 95.38 82 SER A O 1
ATOM 598 N N . PRO A 1 83 ? -19.259 -3.911 20.665 1.00 92.88 83 PRO A N 1
ATOM 599 C CA . PRO A 1 83 ? -19.574 -2.950 21.718 1.00 92.88 83 PRO A CA 1
ATOM 600 C C . PRO A 1 83 ? -19.211 -1.508 21.328 1.00 92.88 83 PRO A C 1
ATOM 602 O O . PRO A 1 83 ? -19.761 -0.574 21.900 1.00 92.88 83 PRO A O 1
ATOM 605 N N . TYR A 1 84 ? -18.324 -1.311 20.347 1.00 95.94 84 TYR A N 1
ATOM 606 C CA . TYR A 1 84 ? -17.937 0.013 19.854 1.00 95.94 84 TYR A CA 1
ATOM 607 C C . TYR A 1 84 ? -18.943 0.481 18.805 1.00 95.94 84 TYR A C 1
ATOM 609 O O . TYR A 1 84 ? -18.990 -0.080 17.706 1.00 95.94 84 TYR A O 1
ATOM 617 N N . LYS A 1 85 ? -19.768 1.476 19.145 1.00 95.94 85 LYS A N 1
ATOM 618 C CA . LYS A 1 85 ? -20.813 1.997 18.246 1.00 95.94 85 LYS A CA 1
ATOM 619 C C . LYS A 1 85 ? -20.383 3.260 17.511 1.00 95.94 85 LYS A C 1
ATOM 621 O O . LYS A 1 85 ? -20.976 3.612 16.497 1.00 95.94 85 LYS A O 1
ATOM 626 N N . ASN A 1 86 ? -19.348 3.923 18.006 1.00 95.81 86 ASN A N 1
ATOM 627 C CA . ASN A 1 86 ? -18.738 5.098 17.402 1.00 95.81 86 ASN A CA 1
ATOM 628 C C . ASN A 1 86 ? -17.224 5.112 17.689 1.00 95.81 86 ASN A C 1
ATOM 630 O O . ASN A 1 86 ? -16.696 4.248 18.395 1.00 95.81 86 ASN A O 1
ATOM 634 N N . LEU A 1 87 ? -16.522 6.096 17.124 1.00 95.38 87 LEU A N 1
ATOM 635 C CA . LEU A 1 87 ? -15.078 6.235 17.304 1.00 95.38 87 LEU A CA 1
ATOM 636 C C . LEU A 1 87 ? -14.693 6.527 18.764 1.00 95.38 87 LEU A C 1
ATOM 638 O O . LEU A 1 87 ? -13.677 6.016 19.230 1.00 95.38 87 LEU A O 1
ATOM 642 N N . ASP A 1 88 ? -15.501 7.290 19.501 1.00 97.31 88 ASP A N 1
ATOM 643 C CA . ASP A 1 88 ? -15.209 7.629 20.897 1.00 97.31 88 ASP A CA 1
ATOM 644 C C . ASP A 1 88 ? -15.220 6.394 21.801 1.00 97.31 88 ASP A C 1
ATOM 646 O O . ASP A 1 88 ? -14.377 6.285 22.692 1.00 97.31 88 ASP A O 1
ATOM 650 N N . ASP A 1 89 ? -16.133 5.448 21.573 1.00 96.38 89 ASP A N 1
ATOM 651 C CA . ASP A 1 89 ? -16.186 4.184 22.314 1.00 96.38 89 ASP A CA 1
ATOM 652 C C . ASP A 1 89 ? -14.897 3.378 22.116 1.00 96.38 89 ASP A C 1
ATOM 654 O O . ASP A 1 89 ? -14.312 2.882 23.082 1.00 96.38 89 ASP A O 1
ATOM 658 N N . LEU A 1 90 ? -14.424 3.293 20.867 1.00 95.19 90 LEU A N 1
ATOM 659 C CA . LEU A 1 90 ? -13.171 2.622 20.528 1.00 95.19 90 LEU A CA 1
ATOM 660 C C . LEU A 1 90 ? -11.973 3.320 21.185 1.00 95.19 90 LEU A C 1
ATOM 662 O O . LEU A 1 90 ? -11.138 2.665 21.809 1.00 95.19 90 LEU A O 1
ATOM 666 N N . VAL A 1 91 ? -11.902 4.651 21.096 1.00 95.62 91 VAL A N 1
ATOM 667 C CA . VAL A 1 91 ? -10.819 5.443 21.698 1.00 95.62 91 VAL A CA 1
ATOM 668 C C . VAL A 1 91 ? -10.804 5.292 23.220 1.00 95.62 91 VAL A C 1
ATOM 670 O O . VAL A 1 91 ? -9.733 5.163 23.811 1.00 95.62 91 VAL A O 1
ATOM 673 N N . LYS A 1 92 ? -11.969 5.280 23.878 1.00 97.12 92 LYS A N 1
ATOM 674 C CA . LYS A 1 92 ? -12.072 5.043 25.327 1.00 97.12 92 LYS A CA 1
ATOM 675 C C . LYS A 1 92 ? -11.582 3.649 25.704 1.00 97.12 92 LYS A C 1
ATOM 677 O O . LYS A 1 92 ? -10.833 3.529 26.669 1.00 97.12 92 LYS A O 1
ATOM 682 N N . ALA A 1 93 ? -11.963 2.622 24.946 1.00 95.69 93 ALA A N 1
ATOM 683 C CA . ALA A 1 93 ? -11.527 1.253 25.200 1.00 95.69 93 ALA A CA 1
ATOM 684 C C . ALA A 1 93 ? -10.003 1.106 25.067 1.00 95.69 93 ALA A C 1
ATOM 686 O O . ALA A 1 93 ? -9.363 0.578 25.973 1.00 95.69 93 ALA A O 1
ATOM 687 N N . LEU A 1 94 ? -9.422 1.663 23.998 1.00 94.81 94 LEU A N 1
ATOM 688 C CA . LEU A 1 94 ? -7.972 1.681 23.782 1.00 94.81 94 LEU A CA 1
ATOM 689 C C . LEU A 1 94 ? -7.220 2.434 24.886 1.00 94.81 94 LEU A C 1
ATOM 691 O O . LEU A 1 94 ? -6.147 2.007 25.294 1.00 94.81 94 LEU A O 1
ATOM 695 N N . LYS A 1 95 ? -7.773 3.548 25.384 1.00 96.56 95 LYS A N 1
ATOM 696 C CA . LYS A 1 95 ? -7.179 4.307 26.497 1.00 96.56 95 LYS A CA 1
ATOM 697 C C . LYS A 1 95 ? -7.251 3.564 27.827 1.00 96.56 95 LYS A C 1
ATOM 699 O O . LYS A 1 95 ? -6.348 3.715 28.642 1.00 96.56 95 LYS A O 1
ATOM 704 N N . ALA A 1 96 ? -8.336 2.831 28.066 1.00 97.25 96 ALA A N 1
ATOM 705 C CA . ALA A 1 96 ? -8.528 2.091 29.305 1.00 97.25 96 ALA A CA 1
ATOM 706 C C . ALA A 1 96 ? -7.591 0.881 29.383 1.00 97.25 96 ALA A C 1
ATOM 708 O O . ALA A 1 96 ? -6.936 0.683 30.403 1.00 97.25 96 ALA A O 1
ATOM 709 N N . ASP A 1 97 ? -7.533 0.085 28.315 1.00 95.19 97 ASP A N 1
ATOM 710 C CA . ASP A 1 97 ? -6.631 -1.058 28.201 1.00 95.19 97 ASP A CA 1
ATOM 711 C C . ASP A 1 97 ? -6.481 -1.464 26.721 1.00 95.19 97 ASP A C 1
ATOM 713 O O . ASP A 1 97 ? -7.350 -2.158 26.177 1.00 95.19 97 ASP A O 1
ATOM 717 N N . PRO A 1 98 ? -5.391 -1.063 26.041 1.00 92.06 98 PRO A N 1
ATOM 718 C CA . PRO A 1 98 ? -5.206 -1.365 24.625 1.00 92.06 98 PRO A CA 1
ATOM 719 C C . PRO A 1 98 ? -5.032 -2.866 24.366 1.00 92.06 98 PRO A C 1
ATOM 721 O O . PRO A 1 98 ? -5.374 -3.330 23.282 1.00 92.06 98 PRO A O 1
ATOM 724 N N . SER A 1 99 ? -4.591 -3.651 25.360 1.00 91.56 99 SER A N 1
ATOM 725 C CA . SER A 1 99 ? -4.406 -5.103 25.209 1.00 91.56 99 SER A CA 1
ATOM 726 C C . SER A 1 99 ? -5.723 -5.866 25.019 1.00 91.56 99 SER A C 1
ATOM 728 O O . SER A 1 99 ? -5.725 -6.996 24.531 1.00 91.56 99 SER A O 1
ATOM 730 N N . LYS A 1 100 ? -6.858 -5.246 25.371 1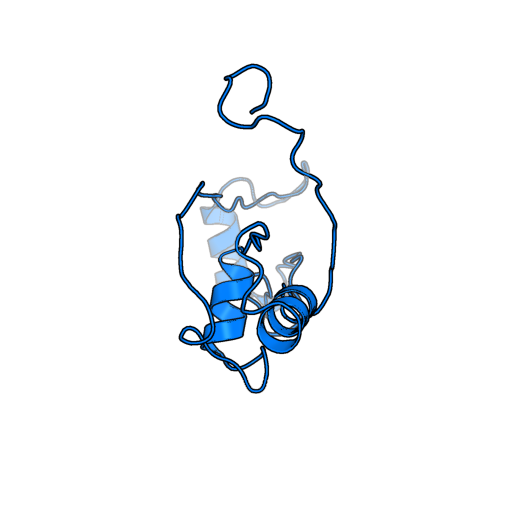.00 89.50 100 LYS A N 1
ATOM 731 C CA . LYS A 1 100 ? -8.198 -5.833 25.224 1.00 89.50 100 LYS A CA 1
ATOM 732 C C . LYS A 1 100 ? -8.870 -5.517 23.895 1.00 89.50 100 LYS A C 1
ATOM 734 O O . LYS A 1 100 ? -9.941 -6.058 23.621 1.00 89.50 100 LYS A O 1
ATOM 739 N N . VAL A 1 101 ? -8.270 -4.660 23.073 1.00 91.94 101 VAL A N 1
ATOM 740 C CA . VAL A 1 101 ? -8.810 -4.293 21.764 1.00 91.94 101 VAL A CA 1
ATOM 741 C C . VAL A 1 101 ? -8.015 -5.019 20.687 1.00 91.94 101 VAL A C 1
ATOM 743 O O . VAL A 1 101 ? -6.898 -4.641 20.354 1.00 91.94 101 VAL A O 1
ATOM 746 N N . VAL A 1 102 ? -8.602 -6.072 20.120 1.00 89.50 102 VAL A N 1
ATOM 747 C CA . VAL A 1 102 ? -7.976 -6.809 19.016 1.00 89.50 102 VAL A CA 1
ATOM 748 C C . VAL A 1 102 ? -8.206 -6.055 17.708 1.00 89.50 102 VAL A C 1
ATOM 750 O O . VAL A 1 102 ? -9.350 -5.871 17.290 1.00 89.50 102 VAL A O 1
ATOM 753 N N . ILE A 1 103 ? -7.121 -5.650 17.045 1.00 88.81 103 ILE A N 1
ATOM 754 C CA . ILE A 1 103 ? -7.154 -4.976 15.743 1.00 88.81 103 ILE A CA 1
ATOM 755 C C . ILE A 1 103 ? -6.650 -5.938 14.664 1.00 88.81 103 ILE A C 1
ATOM 757 O O . ILE A 1 103 ? -5.531 -6.440 14.732 1.00 88.81 103 ILE A O 1
ATOM 761 N N . GLY A 1 104 ? -7.483 -6.190 13.653 1.00 86.56 104 GLY A N 1
ATOM 762 C CA . GLY A 1 104 ? -7.083 -6.924 12.454 1.00 86.56 104 GLY A CA 1
ATOM 763 C C . GLY A 1 104 ? -6.367 -6.011 11.459 1.00 86.56 104 GLY A C 1
ATOM 764 O O . GLY A 1 104 ? -6.820 -4.898 11.202 1.00 86.56 104 GLY A O 1
ATOM 765 N N . SER A 1 105 ? -5.272 -6.495 10.877 1.00 80.75 105 SER A N 1
ATOM 766 C CA . SER A 1 105 ? -4.475 -5.789 9.871 1.00 80.75 105 SER A CA 1
ATOM 767 C C . SER A 1 105 ? -4.085 -6.736 8.729 1.00 80.75 105 SER A C 1
ATOM 769 O O . SER A 1 105 ? -3.939 -7.939 8.939 1.00 80.75 105 SER A O 1
ATOM 771 N N . GLY A 1 106 ? -3.928 -6.192 7.515 1.00 74.00 106 GLY A N 1
ATOM 772 C CA . GLY A 1 106 ? -3.501 -6.926 6.316 1.00 74.00 106 GLY A CA 1
ATOM 773 C C . GLY A 1 106 ? -2.024 -6.754 5.931 1.00 74.00 106 GLY A C 1
ATOM 774 O O . GLY A 1 106 ? -1.635 -7.178 4.844 1.00 74.00 106 GLY A O 1
ATOM 775 N N . GLY A 1 107 ? -1.205 -6.117 6.774 1.00 74.19 107 GLY A N 1
ATOM 776 C CA . GLY A 1 107 ? 0.187 -5.777 6.458 1.00 74.19 107 GLY A CA 1
ATOM 777 C C . GLY A 1 107 ? 1.211 -6.837 6.872 1.00 74.19 107 GLY A C 1
ATOM 778 O O . GLY A 1 107 ? 1.051 -7.523 7.878 1.00 74.19 107 GLY A O 1
ATOM 779 N N . THR A 1 108 ? 2.330 -6.932 6.145 1.00 74.12 108 THR A N 1
ATOM 780 C CA . THR A 1 108 ? 3.516 -7.665 6.632 1.00 74.12 108 THR A CA 1
ATOM 781 C C . THR A 1 108 ? 4.147 -6.924 7.810 1.00 74.12 108 THR A C 1
ATOM 783 O O . THR A 1 108 ? 4.074 -5.698 7.846 1.00 74.12 108 THR A O 1
ATOM 786 N N . VAL A 1 109 ? 4.848 -7.619 8.710 1.00 76.44 109 VAL A N 1
ATOM 787 C CA . VAL A 1 109 ? 5.535 -6.998 9.861 1.00 76.44 109 VAL A CA 1
ATOM 788 C C . VAL A 1 109 ? 6.349 -5.763 9.443 1.00 76.44 109 VAL A C 1
ATOM 790 O O . VAL A 1 109 ? 7.156 -5.801 8.511 1.00 76.44 109 VAL A O 1
ATOM 793 N N . GLY A 1 110 ? 6.103 -4.641 10.116 1.00 77.25 110 GLY A N 1
ATOM 794 C CA . GLY A 1 110 ? 6.751 -3.355 9.867 1.00 77.25 110 GLY A CA 1
ATOM 795 C C . GLY A 1 110 ? 6.247 -2.573 8.649 1.00 77.25 110 GLY A C 1
ATOM 796 O O . GLY A 1 110 ? 6.822 -1.527 8.365 1.00 77.25 110 GLY A O 1
ATOM 797 N N . SER A 1 111 ? 5.268 -3.072 7.891 1.00 78.25 111 SER A N 1
ATOM 798 C CA . SER A 1 111 ? 4.681 -2.337 6.757 1.00 78.25 111 SER A CA 1
ATOM 799 C C . SER A 1 111 ? 3.651 -1.307 7.218 1.00 78.25 111 SER A C 1
ATOM 801 O O . SER A 1 111 ? 3.288 -1.274 8.388 1.00 78.25 111 SER A O 1
ATOM 803 N N . GLN A 1 112 ? 3.160 -0.484 6.289 1.00 81.44 112 GLN A N 1
ATOM 804 C CA . GLN A 1 112 ? 2.199 0.584 6.585 1.00 81.44 112 GLN A CA 1
ATOM 805 C C . GLN A 1 112 ? 0.957 0.077 7.313 1.00 81.44 112 GLN A C 1
ATOM 807 O O . GLN A 1 112 ? 0.474 0.734 8.229 1.00 81.44 112 GLN A O 1
ATOM 812 N N . ASP A 1 113 ? 0.450 -1.078 6.896 1.00 81.62 113 ASP A N 1
ATOM 813 C CA . ASP A 1 113 ? -0.782 -1.598 7.463 1.00 81.62 113 ASP A CA 1
ATOM 814 C C . ASP A 1 113 ? -0.514 -2.383 8.747 1.00 81.62 113 ASP A C 1
ATOM 816 O O . ASP A 1 113 ? -1.468 -2.707 9.441 1.00 81.62 113 ASP A O 1
ATOM 820 N N . TRP A 1 114 ? 0.744 -2.704 9.086 1.00 76.50 114 TRP A N 1
ATOM 821 C CA . TRP A 1 114 ? 1.072 -3.494 10.272 1.00 76.50 114 TRP A CA 1
ATOM 822 C C . TRP A 1 114 ? 0.703 -2.751 11.551 1.00 76.50 114 TRP A C 1
ATOM 824 O O . TRP A 1 114 ? 1.234 -1.682 11.843 1.00 76.50 114 TRP A O 1
ATOM 834 N N . MET A 1 115 ? -0.182 -3.368 12.326 1.00 67.56 115 MET A N 1
ATOM 835 C CA . MET A 1 115 ? -0.562 -2.902 13.651 1.00 67.56 115 MET A CA 1
ATOM 836 C C . MET A 1 115 ? 0.214 -3.713 14.692 1.00 67.56 115 MET A C 1
ATOM 838 O O . MET A 1 115 ? 0.242 -4.945 14.607 1.00 67.56 115 MET A O 1
ATOM 842 N N . GLN A 1 116 ? 0.855 -3.014 15.632 1.00 58.06 116 GLN A N 1
ATOM 843 C CA . GLN A 1 116 ? 1.501 -3.584 16.817 1.00 58.06 116 GLN A CA 1
ATOM 844 C C . GLN A 1 116 ? 0.600 -3.411 18.038 1.00 58.06 116 GLN A C 1
ATOM 846 O O . GLN A 1 116 ? -0.042 -2.340 18.136 1.00 58.06 116 GLN A O 1
#

Organism: NCBI:txid1852029

Foldseek 3Di:
DVVVVPDPDDDDDDDDDDPQCLRVVCCCLPPPLPPPSDDDDHDPQRQQCLVVCVSPPDHPVSDDDDDDDDDDDDDDDDPPPDPDPDPVSVVVVCVVPVVPDDDDFDDDPPTPRDDD

InterPro domains:
  IPR005064 Bordetella uptake gene [PF03401] (5-112)
  IPR005064 Bordetella uptake gene [PTHR42928] (5-115)
  IPR042100 Bordetella uptake gene, domain 1 [G3DSA:3.40.190.150] (2-113)